Protein AF-A0A183IXA8-F1 (afdb_monomer_lite)

Secondary structure (DSSP, 8-state):
--------------TT--HHHHHHHHHHTTSS-STTHHHHHHHHHHHHHHHHHHHTT---------------------PPPP----

Foldseek 3Di:
DPPPPPDDDDDDDDPPDALLNVLVVCCVVPVDPPVCSVVSSVVVVVVVVVVVCVVVVDDDDDDDDDDDDDDDDDDDDDDDDDDDDD

Organism: NCBI:txid241478

Radius of gyration: 26.61 Å; chains: 1; bounding box: 32×81×72 Å

Sequence (86 aa):
MDDQMNRQLTADINDNDTPEALANELVDYGFINKDDREEIVNLIAHALLKYKLKRQGLSCLGSESSSLNDIGNVNSQSSLPSMPAC

pLDDT: mean 76.06, std 18.27, range [43.72, 96.75]

Structure (mmCIF, N/CA/C/O backbone):
data_AF-A0A183IXA8-F1
#
_entry.id   AF-A0A183IXA8-F1
#
loop_
_atom_site.group_PDB
_atom_site.id
_atom_site.type_symbol
_atom_site.label_atom_id
_atom_site.label_alt_id
_atom_site.label_comp_id
_atom_site.label_asym_id
_atom_site.label_entity_id
_atom_site.label_seq_id
_atom_site.pdbx_PDB_ins_code
_atom_site.Cartn_x
_atom_site.Cartn_y
_atom_site.Cartn_z
_atom_site.occupancy
_atom_site.B_iso_or_equiv
_atom_site.auth_seq_id
_atom_site.auth_comp_id
_atom_site.auth_asym_id
_atom_site.auth_atom_id
_atom_site.pdbx_PDB_model_num
ATOM 1 N N . MET A 1 1 ? 3.784 -15.939 27.962 1.00 62.19 1 MET A N 1
ATOM 2 C CA . MET A 1 1 ? 4.441 -15.754 26.658 1.00 62.19 1 MET A CA 1
ATOM 3 C C . MET A 1 1 ? 3.963 -14.408 26.169 1.00 62.19 1 MET A C 1
ATOM 5 O O . MET A 1 1 ? 2.765 -14.259 25.975 1.00 62.19 1 MET A O 1
ATOM 9 N N . ASP A 1 2 ? 4.843 -13.410 26.132 1.00 59.06 2 ASP A N 1
ATOM 10 C CA . ASP A 1 2 ? 4.541 -12.132 25.483 1.00 59.06 2 ASP A CA 1
ATOM 11 C C . ASP A 1 2 ? 4.582 -12.385 23.978 1.00 59.06 2 ASP A C 1
ATOM 13 O O . ASP A 1 2 ? 5.623 -12.224 23.342 1.00 59.06 2 ASP A O 1
ATOM 17 N N . ASP A 1 3 ? 3.477 -12.880 23.420 1.00 69.12 3 ASP A N 1
ATOM 18 C CA . ASP A 1 3 ? 3.336 -13.046 21.977 1.00 69.12 3 ASP A CA 1
ATOM 19 C C . ASP A 1 3 ? 3.260 -11.656 21.329 1.00 69.12 3 ASP A C 1
ATOM 21 O O . ASP A 1 3 ? 2.194 -11.145 20.985 1.00 69.12 3 ASP A O 1
ATOM 25 N N . GLN A 1 4 ? 4.416 -11.014 21.166 1.00 58.94 4 GLN A N 1
ATOM 26 C CA . GLN A 1 4 ? 4.578 -9.880 20.269 1.00 58.94 4 GLN A CA 1
ATOM 27 C C . GLN A 1 4 ? 4.490 -10.411 18.840 1.00 58.94 4 GLN A C 1
ATOM 29 O O . GLN A 1 4 ? 5.476 -10.807 18.218 1.00 58.94 4 GLN A O 1
ATOM 34 N N . MET A 1 5 ? 3.262 -10.477 18.330 1.00 67.38 5 MET A N 1
ATOM 35 C CA . MET A 1 5 ? 2.995 -10.848 16.948 1.00 67.38 5 MET A CA 1
ATOM 36 C C . MET A 1 5 ? 3.555 -9.772 16.013 1.00 67.38 5 MET A C 1
ATOM 38 O O . MET A 1 5 ? 2.902 -8.766 15.744 1.00 67.38 5 MET A O 1
ATOM 42 N N . ASN A 1 6 ? 4.748 -10.004 15.473 1.00 61.53 6 ASN A N 1
ATOM 43 C CA . ASN A 1 6 ? 5.282 -9.235 14.354 1.00 61.53 6 ASN A CA 1
ATOM 44 C C . ASN A 1 6 ? 4.488 -9.580 13.085 1.00 61.53 6 ASN A C 1
ATOM 46 O O . ASN A 1 6 ? 4.864 -10.469 12.321 1.00 61.53 6 ASN A O 1
ATOM 50 N N . ARG A 1 7 ? 3.351 -8.910 12.876 1.00 79.56 7 ARG A N 1
ATOM 51 C CA . ARG A 1 7 ? 2.516 -9.086 11.680 1.00 79.56 7 ARG A CA 1
ATOM 52 C C . ARG A 1 7 ? 3.109 -8.285 10.523 1.00 79.56 7 ARG A C 1
ATOM 54 O O . ARG A 1 7 ? 2.706 -7.155 10.276 1.00 79.56 7 ARG A O 1
ATOM 61 N N . GLN A 1 8 ? 4.090 -8.859 9.830 1.00 80.19 8 GLN A N 1
ATOM 62 C CA . GLN A 1 8 ? 4.548 -8.309 8.555 1.00 80.19 8 GLN A CA 1
ATOM 63 C C . GLN A 1 8 ? 3.618 -8.759 7.430 1.00 80.19 8 GLN A C 1
ATOM 65 O O . GLN A 1 8 ? 3.365 -9.951 7.260 1.00 80.19 8 GLN A O 1
ATOM 70 N N . LEU A 1 9 ? 3.136 -7.796 6.650 1.00 83.19 9 LEU A N 1
ATOM 71 C CA . LEU A 1 9 ? 2.418 -8.042 5.406 1.00 83.19 9 LEU A CA 1
ATOM 72 C C . LEU A 1 9 ? 3.412 -7.968 4.246 1.00 83.19 9 LEU A C 1
ATOM 74 O O . LEU A 1 9 ? 4.270 -7.088 4.210 1.00 83.19 9 LEU A O 1
ATOM 78 N N . THR A 1 10 ? 3.313 -8.915 3.316 1.00 86.50 10 THR A N 1
ATOM 79 C CA . THR A 1 10 ? 4.094 -8.933 2.073 1.00 86.50 10 THR A CA 1
ATOM 80 C C . THR A 1 10 ? 3.119 -9.015 0.911 1.00 86.50 10 THR A C 1
ATOM 82 O O . THR A 1 10 ? 2.215 -9.847 0.936 1.00 86.50 10 THR A O 1
ATOM 85 N N . ALA A 1 11 ? 3.301 -8.154 -0.083 1.00 83.75 11 ALA A N 1
ATOM 86 C CA . ALA A 1 11 ? 2.519 -8.137 -1.308 1.00 83.75 11 ALA A CA 1
ATOM 87 C C . ALA A 1 11 ? 3.436 -7.799 -2.485 1.00 83.75 11 ALA A C 1
ATOM 89 O O . ALA A 1 11 ? 4.402 -7.043 -2.328 1.00 83.75 11 ALA A O 1
ATOM 90 N N . ASP A 1 12 ? 3.122 -8.356 -3.649 1.00 87.12 12 ASP A N 1
ATOM 91 C CA . ASP A 1 12 ? 3.764 -7.970 -4.898 1.00 87.12 12 ASP A CA 1
ATOM 92 C C . ASP A 1 12 ? 3.171 -6.640 -5.369 1.00 87.12 12 ASP A C 1
ATOM 94 O O . ASP A 1 12 ? 1.953 -6.489 -5.430 1.00 87.12 12 ASP A O 1
ATOM 98 N N . ILE A 1 13 ? 4.039 -5.679 -5.684 1.00 86.69 13 ILE A N 1
ATOM 99 C CA . ILE A 1 13 ? 3.647 -4.347 -6.152 1.00 86.69 13 ILE A CA 1
ATOM 100 C C . ILE A 1 13 ? 3.882 -4.259 -7.659 1.00 86.69 13 ILE A C 1
ATOM 102 O O . ILE A 1 13 ? 5.004 -4.461 -8.135 1.00 86.69 13 ILE A O 1
ATOM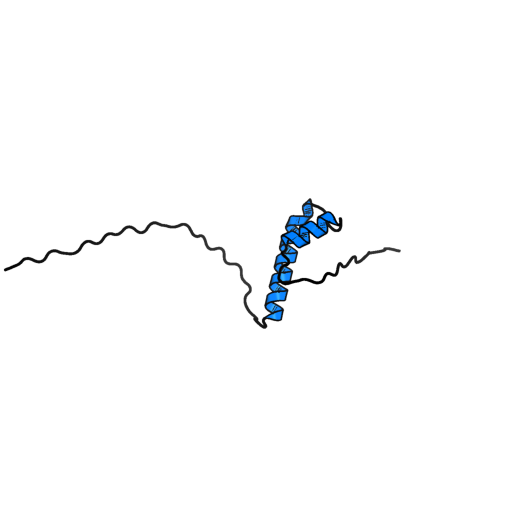 106 N N . ASN A 1 14 ? 2.848 -3.862 -8.390 1.00 87.88 14 ASN A N 1
ATOM 107 C CA . ASN A 1 14 ? 2.887 -3.550 -9.810 1.00 87.88 14 ASN A CA 1
ATOM 108 C C . ASN A 1 14 ? 3.016 -2.040 -10.060 1.00 87.88 14 ASN A C 1
ATOM 110 O O . ASN A 1 14 ? 2.682 -1.203 -9.226 1.00 87.88 14 ASN A O 1
ATOM 114 N N . ASP A 1 15 ? 3.468 -1.659 -11.260 1.00 82.81 15 ASP A N 1
ATOM 115 C CA . ASP A 1 15 ? 3.643 -0.241 -11.618 1.00 82.81 15 ASP A CA 1
ATOM 116 C C . ASP A 1 15 ? 2.316 0.537 -11.740 1.00 82.81 15 ASP A C 1
ATOM 118 O O . ASP A 1 15 ? 2.332 1.770 -11.703 1.00 82.81 15 ASP A O 1
ATOM 122 N N . ASN A 1 16 ? 1.192 -0.179 -11.857 1.00 87.81 16 ASN A N 1
ATOM 123 C CA . ASN A 1 16 ? -0.162 0.381 -11.908 1.00 87.81 16 ASN A CA 1
ATOM 124 C C . ASN A 1 16 ? -0.780 0.602 -10.522 1.00 87.81 16 ASN A C 1
ATOM 126 O O . ASN A 1 16 ? -1.831 1.236 -10.434 1.00 87.81 16 ASN A O 1
ATOM 130 N N . ASP A 1 17 ? -0.162 0.080 -9.461 1.00 89.94 17 ASP A N 1
ATOM 131 C CA . ASP A 1 17 ? -0.721 0.193 -8.120 1.00 89.94 17 ASP A CA 1
ATOM 132 C C . ASP A 1 17 ? -0.563 1.624 -7.609 1.00 89.94 17 ASP A C 1
ATOM 134 O O . ASP A 1 17 ? 0.499 2.249 -7.739 1.00 89.94 17 ASP A O 1
ATOM 138 N N . THR A 1 18 ? -1.630 2.143 -7.005 1.00 94.06 18 THR A N 1
ATOM 139 C CA . THR A 1 18 ? -1.626 3.465 -6.380 1.00 94.06 18 THR A CA 1
ATOM 140 C C . THR A 1 18 ? -1.668 3.340 -4.858 1.00 94.06 18 THR A C 1
ATOM 142 O O . THR A 1 18 ? -2.284 2.409 -4.329 1.00 94.06 18 THR A O 1
ATOM 145 N N . PRO A 1 19 ? -1.033 4.269 -4.122 1.00 94.69 19 PRO A N 1
ATOM 146 C CA . PRO A 1 19 ? -1.066 4.274 -2.662 1.00 94.69 19 PRO A CA 1
ATOM 147 C C . PRO A 1 19 ? -2.483 4.250 -2.079 1.00 94.69 19 PRO A C 1
ATOM 149 O O . PRO A 1 19 ? -2.732 3.573 -1.085 1.00 94.69 19 PRO A O 1
ATOM 152 N N . GLU A 1 20 ? -3.423 4.948 -2.716 1.00 96.19 20 GLU A N 1
ATOM 153 C CA . GLU A 1 20 ? -4.822 5.021 -2.302 1.00 96.19 20 GLU A CA 1
ATOM 154 C C . GLU A 1 20 ? -5.538 3.683 -2.471 1.00 96.19 20 GLU A C 1
ATOM 156 O O . GLU A 1 20 ? -6.271 3.270 -1.575 1.00 96.19 20 GLU A O 1
ATOM 161 N N . ALA A 1 21 ? -5.325 2.999 -3.601 1.00 95.19 21 ALA A N 1
ATOM 162 C CA . ALA A 1 21 ? -5.928 1.695 -3.854 1.00 95.19 21 ALA A CA 1
ATOM 163 C C . ALA A 1 21 ? -5.431 0.666 -2.833 1.00 95.19 21 ALA A C 1
ATOM 165 O O . ALA A 1 21 ? -6.239 0.018 -2.171 1.00 95.19 21 ALA A O 1
ATOM 166 N N . LEU A 1 22 ? -4.114 0.613 -2.614 1.00 94.50 22 LEU A N 1
ATOM 167 C CA . LEU A 1 22 ? -3.501 -0.301 -1.652 1.00 94.50 22 LEU A CA 1
ATOM 168 C C . LEU A 1 22 ? -3.970 -0.028 -0.216 1.00 94.50 22 LEU A C 1
ATOM 170 O O . LEU A 1 22 ? -4.293 -0.959 0.516 1.00 94.50 22 LEU A O 1
ATOM 174 N N . ALA A 1 23 ? -4.058 1.236 0.204 1.00 95.62 23 ALA A N 1
ATOM 175 C CA . ALA A 1 23 ? -4.550 1.565 1.541 1.00 95.62 23 ALA A CA 1
ATOM 176 C C . ALA A 1 23 ? -6.039 1.226 1.723 1.00 95.62 23 ALA A C 1
ATOM 178 O O . ALA A 1 23 ? -6.432 0.772 2.797 1.00 95.62 23 ALA A O 1
ATOM 179 N N . ASN A 1 24 ? -6.865 1.415 0.689 1.00 95.88 24 ASN A N 1
ATOM 180 C CA . ASN A 1 24 ? -8.270 1.004 0.730 1.00 95.88 24 ASN A CA 1
ATOM 181 C C . ASN A 1 24 ? -8.397 -0.514 0.876 1.00 95.88 24 ASN A C 1
ATOM 183 O O . ASN A 1 24 ? -9.146 -0.975 1.729 1.00 95.88 24 ASN A O 1
ATOM 187 N N . GLU A 1 25 ? -7.610 -1.286 0.131 1.00 95.19 25 GLU A N 1
ATOM 188 C CA . GLU A 1 25 ? -7.578 -2.742 0.274 1.00 95.19 25 GLU A CA 1
ATOM 189 C C . GLU A 1 25 ? -7.168 -3.165 1.692 1.00 95.19 25 GLU A C 1
ATOM 191 O O . GLU A 1 25 ? -7.803 -4.033 2.288 1.00 95.19 25 GLU A O 1
ATOM 196 N N . LEU A 1 26 ? -6.156 -2.522 2.285 1.00 94.25 26 LEU A N 1
ATOM 197 C CA . LEU A 1 26 ? -5.740 -2.811 3.663 1.00 94.25 26 LEU A CA 1
ATOM 198 C C . LEU A 1 26 ? -6.858 -2.553 4.685 1.00 94.25 26 LEU A C 1
ATOM 200 O O . LEU A 1 26 ? -6.978 -3.301 5.658 1.00 94.25 26 LEU A O 1
ATOM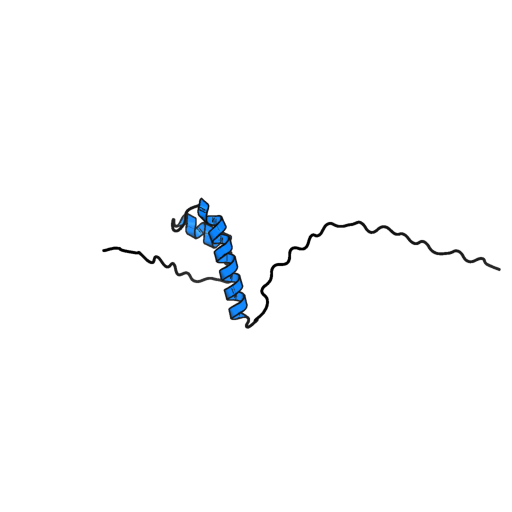 204 N N . VAL A 1 27 ? -7.678 -1.522 4.470 1.00 95.38 27 VAL A N 1
ATOM 205 C CA . VAL A 1 27 ? -8.878 -1.262 5.279 1.00 95.38 27 VAL A CA 1
ATOM 206 C C . VAL A 1 27 ? -9.934 -2.341 5.040 1.00 95.38 27 VAL A C 1
ATOM 208 O O . VAL A 1 27 ? -10.485 -2.880 5.999 1.00 95.38 27 VAL A O 1
ATOM 211 N N . ASP A 1 28 ? -10.214 -2.666 3.778 1.00 95.75 28 ASP A N 1
ATOM 212 C CA . ASP A 1 28 ? -11.274 -3.600 3.384 1.00 95.75 28 ASP A CA 1
ATOM 213 C C . ASP A 1 28 ? -10.991 -5.030 3.868 1.00 95.75 28 ASP A C 1
ATOM 215 O O . ASP A 1 28 ? -11.902 -5.734 4.307 1.00 95.75 28 ASP A O 1
ATOM 219 N N . TYR A 1 29 ? -9.721 -5.440 3.879 1.00 93.31 29 TYR A N 1
ATOM 220 C CA . TYR A 1 29 ? -9.278 -6.709 4.460 1.00 93.31 29 TYR A CA 1
ATOM 221 C C . TYR A 1 29 ? -9.161 -6.679 5.994 1.00 93.31 29 TYR A C 1
ATOM 223 O O . TYR A 1 29 ? -8.910 -7.716 6.611 1.00 93.31 29 TYR A O 1
ATOM 231 N N . GLY A 1 30 ? -9.353 -5.517 6.625 1.00 92.31 30 GLY A N 1
ATOM 232 C CA . GLY A 1 30 ? -9.312 -5.358 8.079 1.00 92.31 30 GLY A CA 1
ATOM 233 C C . GLY A 1 30 ? -7.904 -5.396 8.675 1.00 92.31 30 GLY A C 1
ATOM 234 O O . G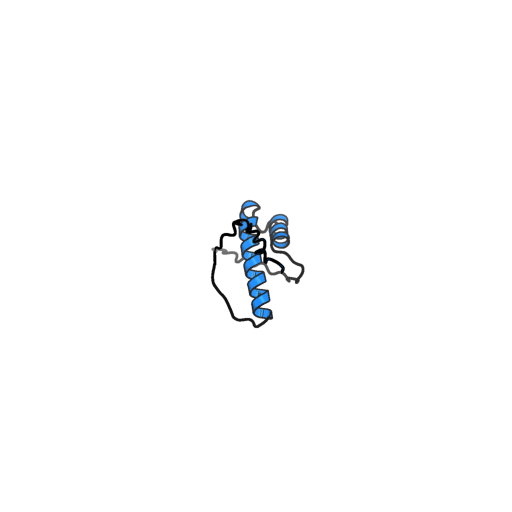LY A 1 30 ? -7.749 -5.715 9.854 1.00 92.31 30 GLY A O 1
ATOM 235 N N . PHE A 1 31 ? -6.875 -5.094 7.878 1.00 91.12 31 PHE A N 1
ATOM 236 C CA . PHE A 1 31 ? -5.496 -4.992 8.359 1.00 91.12 31 PHE A CA 1
ATOM 237 C C . PHE A 1 31 ? -5.216 -3.668 9.077 1.00 91.12 31 PHE A C 1
ATOM 239 O O . PHE A 1 31 ? -4.373 -3.644 9.973 1.00 91.12 31 PHE A O 1
ATOM 246 N N . ILE A 1 32 ? -5.911 -2.590 8.701 1.00 92.31 32 ILE A N 1
ATOM 247 C CA . ILE A 1 32 ? -5.785 -1.254 9.305 1.00 92.31 32 ILE A CA 1
ATOM 248 C C . ILE A 1 32 ? -7.165 -0.628 9.542 1.00 92.31 32 ILE A C 1
ATOM 250 O O . ILE A 1 32 ? -8.146 -1.011 8.900 1.00 92.31 32 ILE A O 1
ATOM 254 N N . ASN A 1 33 ? -7.252 0.348 10.449 1.00 94.38 33 ASN A N 1
ATOM 255 C CA . ASN A 1 33 ? -8.484 1.105 10.655 1.00 94.38 33 ASN A CA 1
ATOM 256 C C . ASN A 1 33 ? -8.673 2.155 9.541 1.00 94.38 33 ASN A C 1
ATOM 258 O O . ASN A 1 33 ? -7.718 2.641 8.938 1.00 94.38 33 ASN A O 1
ATOM 262 N N . LYS A 1 34 ? -9.928 2.539 9.293 1.00 94.69 34 LYS A N 1
ATOM 263 C CA . LYS A 1 34 ? -10.311 3.616 8.371 1.00 94.69 34 LYS A CA 1
ATOM 264 C C . LYS A 1 34 ? -9.682 4.953 8.748 1.00 94.69 34 LYS A C 1
ATOM 266 O O . LYS A 1 34 ? -9.332 5.716 7.853 1.00 94.69 34 LYS A O 1
ATOM 271 N N . ASP A 1 35 ? -9.541 5.206 10.045 1.00 96.56 35 ASP A N 1
ATOM 272 C CA . ASP A 1 35 ? -8.962 6.444 10.572 1.00 96.56 35 ASP A CA 1
ATOM 273 C C . ASP A 1 35 ? -7.461 6.546 10.253 1.00 96.56 35 ASP A C 1
ATOM 275 O O . ASP A 1 35 ? -6.965 7.627 9.951 1.00 96.56 35 ASP A O 1
ATOM 279 N N . ASP A 1 36 ? -6.763 5.407 10.203 1.00 95.56 36 ASP A N 1
ATOM 280 C CA . ASP A 1 36 ? -5.325 5.335 9.908 1.00 95.56 36 ASP A CA 1
ATOM 281 C C . ASP A 1 36 ? -5.037 5.344 8.396 1.00 95.56 36 ASP A C 1
ATOM 283 O O . ASP A 1 36 ? -3.886 5.419 7.961 1.00 95.56 36 ASP A O 1
ATOM 287 N N . ARG A 1 37 ? -6.080 5.262 7.560 1.00 95.94 37 ARG A N 1
ATOM 288 C CA . ARG A 1 37 ? -5.948 5.108 6.106 1.00 95.94 37 ARG A CA 1
ATOM 289 C C . ARG A 1 37 ? -5.085 6.204 5.490 1.00 95.94 37 ARG A C 1
ATOM 291 O O . ARG A 1 37 ? -4.236 5.908 4.660 1.00 95.94 37 ARG A O 1
ATOM 298 N N . GLU A 1 38 ? -5.319 7.462 5.855 1.00 96.50 38 GLU A N 1
ATOM 299 C CA . GLU A 1 38 ? -4.611 8.603 5.260 1.00 96.50 38 GLU A CA 1
ATOM 300 C C . GLU A 1 38 ? -3.110 8.583 5.576 1.00 96.50 38 GLU A C 1
ATOM 302 O O . GLU A 1 38 ? -2.281 8.825 4.697 1.00 96.50 38 GLU A O 1
ATOM 307 N N . GLU A 1 39 ? -2.747 8.215 6.803 1.00 96.56 39 GLU A N 1
ATOM 308 C CA . GLU A 1 39 ? -1.349 8.038 7.190 1.00 96.56 39 GLU A CA 1
ATOM 309 C C . GLU A 1 39 ? -0.692 6.919 6.369 1.00 96.56 39 GLU A C 1
ATOM 311 O O . GLU A 1 39 ? 0.393 7.099 5.807 1.00 96.56 39 GLU A O 1
ATOM 316 N N . ILE A 1 40 ? -1.385 5.789 6.212 1.00 95.94 40 ILE A N 1
ATOM 317 C CA . ILE A 1 40 ? -0.887 4.646 5.442 1.00 95.94 40 ILE A CA 1
ATOM 318 C C . ILE A 1 40 ? -0.740 4.970 3.950 1.00 95.94 40 ILE A C 1
ATOM 320 O O . ILE A 1 40 ? 0.257 4.567 3.348 1.00 95.94 40 ILE A O 1
ATOM 324 N N . VAL A 1 41 ? -1.656 5.742 3.354 1.00 96.75 41 VAL A N 1
ATOM 325 C CA . VAL A 1 41 ? -1.520 6.234 1.968 1.00 96.75 41 VAL A CA 1
ATOM 326 C C . VAL A 1 41 ? -0.196 6.975 1.794 1.00 96.75 41 VAL A C 1
ATOM 328 O O . VAL A 1 41 ? 0.567 6.671 0.874 1.00 96.75 41 VAL A O 1
ATOM 331 N N . ASN A 1 42 ? 0.120 7.899 2.703 1.00 96.62 42 ASN A N 1
ATOM 332 C CA . ASN A 1 42 ? 1.364 8.661 2.645 1.00 96.62 42 ASN A CA 1
ATOM 333 C C . ASN A 1 42 ? 2.589 7.746 2.791 1.00 96.62 42 ASN A C 1
ATOM 335 O O . ASN A 1 42 ? 3.526 7.837 1.992 1.00 96.62 42 ASN A O 1
ATOM 339 N N . LEU A 1 43 ? 2.578 6.810 3.749 1.00 95.50 43 LEU A N 1
ATOM 340 C CA . LEU A 1 43 ? 3.672 5.846 3.914 1.00 95.50 43 LEU A CA 1
ATOM 341 C C . LEU A 1 43 ? 3.907 5.009 2.650 1.00 95.50 43 LEU A C 1
ATOM 343 O O . LEU A 1 43 ? 5.055 4.860 2.217 1.00 95.50 43 LEU A O 1
ATOM 347 N N . ILE A 1 44 ? 2.839 4.484 2.044 1.00 94.50 44 ILE A N 1
ATOM 348 C CA . ILE A 1 44 ? 2.928 3.691 0.814 1.00 94.50 44 ILE A CA 1
ATOM 349 C C . ILE A 1 44 ? 3.469 4.561 -0.325 1.00 94.50 44 ILE A C 1
ATOM 351 O O . ILE A 1 44 ? 4.391 4.136 -1.021 1.00 94.50 44 ILE A O 1
ATOM 355 N N . ALA A 1 45 ? 2.993 5.800 -0.480 1.00 94.19 45 ALA A N 1
ATOM 356 C CA . ALA A 1 45 ? 3.485 6.725 -1.502 1.00 94.19 45 ALA A CA 1
ATOM 357 C C . ALA A 1 45 ? 5.002 6.959 -1.392 1.00 94.19 45 ALA A C 1
ATOM 359 O O . ALA A 1 45 ? 5.734 6.826 -2.380 1.00 94.19 45 ALA A O 1
ATOM 360 N N . HIS A 1 46 ? 5.498 7.226 -0.180 1.00 93.56 46 HIS A N 1
ATOM 361 C CA . HIS A 1 46 ? 6.929 7.386 0.077 1.00 93.56 46 HIS A CA 1
ATOM 362 C C . HIS A 1 46 ? 7.723 6.105 -0.223 1.00 93.56 46 HIS A C 1
ATOM 364 O O . HIS A 1 46 ? 8.804 6.168 -0.823 1.00 93.56 46 HIS A O 1
ATOM 370 N N . ALA A 1 47 ? 7.196 4.937 0.156 1.00 91.19 47 ALA A N 1
ATOM 371 C CA . ALA A 1 47 ? 7.834 3.650 -0.104 1.00 91.19 47 ALA A CA 1
ATOM 372 C C . ALA A 1 47 ? 7.928 3.349 -1.609 1.00 91.19 47 ALA A C 1
ATOM 374 O O . ALA A 1 47 ? 9.002 2.977 -2.095 1.00 91.19 47 ALA A O 1
ATOM 375 N N . LEU A 1 48 ? 6.846 3.576 -2.360 1.00 90.12 48 LEU A N 1
ATOM 376 C CA . LEU A 1 48 ? 6.805 3.379 -3.809 1.00 90.12 48 LEU A CA 1
ATOM 377 C C . LEU A 1 48 ? 7.760 4.323 -4.539 1.00 90.12 48 LEU A C 1
ATOM 379 O O . LEU A 1 48 ? 8.492 3.886 -5.430 1.00 90.12 48 LEU A O 1
ATOM 383 N N . LEU A 1 49 ? 7.814 5.596 -4.139 1.00 90.62 49 LEU A N 1
ATOM 384 C CA . LEU A 1 49 ? 8.757 6.561 -4.702 1.00 90.62 49 LEU A CA 1
ATOM 385 C C . LEU A 1 49 ? 10.204 6.111 -4.474 1.00 90.62 49 LEU A C 1
ATOM 387 O O . LEU A 1 49 ? 10.992 6.035 -5.417 1.00 90.62 49 LEU A O 1
ATOM 391 N N . LYS A 1 50 ? 10.545 5.734 -3.237 1.00 89.62 50 LYS A N 1
ATOM 392 C CA . LYS A 1 50 ? 11.879 5.232 -2.889 1.00 89.62 50 LYS A CA 1
ATOM 393 C C . LYS A 1 50 ? 12.241 3.975 -3.682 1.00 89.62 50 LYS A C 1
ATOM 395 O O . LYS A 1 50 ? 13.380 3.840 -4.130 1.00 89.62 50 LYS A O 1
ATOM 400 N N . TYR A 1 51 ? 11.287 3.066 -3.881 1.00 86.38 51 TYR A N 1
ATOM 401 C CA . TYR A 1 51 ? 11.484 1.860 -4.681 1.00 86.38 51 TYR A CA 1
ATOM 402 C C . TYR A 1 51 ? 11.733 2.185 -6.161 1.00 86.38 51 TYR A C 1
ATOM 404 O O . TYR A 1 51 ? 12.665 1.644 -6.760 1.00 86.38 51 TYR A O 1
ATOM 412 N N . LYS A 1 52 ? 10.964 3.116 -6.743 1.00 85.25 52 LYS A N 1
ATOM 413 C CA . LYS A 1 52 ? 11.168 3.602 -8.119 1.00 85.25 52 LYS A CA 1
ATOM 414 C C . LYS A 1 52 ? 12.550 4.242 -8.291 1.00 85.25 52 LYS A C 1
ATOM 416 O O . LYS A 1 52 ? 13.263 3.879 -9.222 1.00 85.25 52 LYS A O 1
ATOM 421 N N . LEU A 1 53 ? 12.975 5.089 -7.353 1.00 84.44 53 LEU A N 1
ATOM 422 C CA . LEU A 1 53 ? 14.303 5.716 -7.372 1.00 84.44 53 LEU A CA 1
ATOM 423 C C . LEU A 1 53 ? 15.436 4.686 -7.256 1.00 84.44 53 LEU A C 1
ATOM 425 O O . LEU A 1 53 ? 16.407 4.741 -8.010 1.00 84.44 53 LEU A O 1
ATOM 429 N N . LYS A 1 54 ? 15.293 3.697 -6.362 1.00 82.06 54 LYS A N 1
ATOM 430 C CA . LYS A 1 54 ? 16.284 2.623 -6.193 1.00 82.06 54 LYS A CA 1
ATOM 431 C C . LYS A 1 54 ? 16.425 1.764 -7.454 1.00 82.06 54 LYS A C 1
ATOM 433 O O . LYS A 1 54 ? 17.539 1.369 -7.782 1.00 82.06 54 LYS A O 1
ATOM 438 N N . ARG A 1 55 ? 15.324 1.493 -8.169 1.00 76.75 55 ARG A N 1
ATOM 439 C CA . ARG A 1 55 ? 15.349 0.771 -9.456 1.00 76.75 55 ARG A CA 1
ATOM 440 C C . ARG A 1 55 ? 16.001 1.577 -10.581 1.00 76.75 55 ARG A C 1
ATOM 442 O O . ARG A 1 55 ? 16.594 0.985 -11.473 1.00 76.75 55 ARG A O 1
ATOM 449 N N . GLN A 1 56 ? 15.902 2.904 -10.539 1.00 67.00 56 GLN A N 1
ATOM 450 C CA . GLN A 1 56 ? 16.398 3.790 -11.597 1.00 67.00 56 GLN A CA 1
ATOM 451 C C . GLN A 1 56 ? 17.852 4.252 -11.399 1.00 67.00 56 GLN A C 1
ATOM 453 O O . GLN A 1 56 ? 18.360 5.008 -12.220 1.00 67.00 56 GLN A O 1
ATOM 458 N N . GLY A 1 57 ? 18.546 3.799 -10.347 1.00 59.03 57 GLY A N 1
ATOM 459 C CA . GLY A 1 57 ? 19.964 4.120 -10.133 1.00 59.03 57 GLY A CA 1
ATOM 460 C C . GLY A 1 57 ? 20.253 5.614 -9.935 1.00 59.03 57 GLY A C 1
ATOM 461 O O . GLY A 1 57 ? 21.384 6.045 -10.146 1.00 59.03 57 GLY A O 1
ATOM 462 N N . LEU A 1 58 ? 19.251 6.409 -9.543 1.00 51.94 58 LEU A N 1
ATOM 463 C CA . LEU A 1 58 ? 19.362 7.861 -9.420 1.00 51.94 58 LEU A CA 1
ATOM 464 C C . LEU A 1 58 ? 19.504 8.258 -7.944 1.00 51.94 58 LEU A C 1
ATOM 466 O O . LEU A 1 58 ? 18.556 8.185 -7.162 1.00 51.94 58 LEU A O 1
ATOM 470 N N . SER A 1 59 ? 20.710 8.656 -7.545 1.00 51.56 59 SER A N 1
ATOM 471 C CA . SER A 1 59 ? 21.005 9.200 -6.219 1.00 51.56 59 SER A CA 1
ATOM 472 C C . SER A 1 59 ? 21.006 10.728 -6.258 1.00 51.56 59 SER A C 1
ATOM 474 O O . SER A 1 59 ? 22.032 11.300 -6.612 1.00 51.56 59 SER A O 1
ATOM 476 N N . CYS A 1 60 ? 19.882 11.361 -5.905 1.00 44.19 60 CYS A N 1
ATOM 477 C CA . CYS A 1 60 ? 19.710 12.749 -5.422 1.00 44.19 60 CYS A CA 1
ATOM 478 C C . CYS A 1 60 ? 18.196 13.080 -5.542 1.00 44.19 60 CYS A C 1
ATOM 480 O O . CYS A 1 60 ? 17.540 12.571 -6.438 1.00 44.19 60 CYS A O 1
ATOM 482 N N . LEU A 1 61 ? 17.495 13.823 -4.686 1.00 51.69 61 LEU A N 1
ATOM 483 C CA . LEU A 1 61 ? 17.827 14.854 -3.712 1.00 51.69 61 LEU A CA 1
ATOM 484 C C . LEU A 1 61 ? 16.811 14.755 -2.563 1.00 51.69 61 LEU A C 1
ATOM 486 O O . LEU A 1 61 ? 15.609 14.633 -2.801 1.00 51.69 61 LEU A O 1
ATOM 490 N N . GLY A 1 62 ? 17.293 14.852 -1.327 1.00 50.84 62 GLY A N 1
ATOM 491 C CA . GLY A 1 62 ? 16.487 15.451 -0.273 1.00 50.84 62 GLY A CA 1
ATOM 492 C C . GLY A 1 62 ? 16.396 16.954 -0.531 1.00 50.84 62 GLY A C 1
ATOM 493 O O . GLY A 1 62 ? 17.384 17.555 -0.956 1.00 50.84 62 GLY A O 1
ATOM 494 N N . SER A 1 63 ? 15.196 17.499 -0.354 1.00 45.28 63 SER A N 1
ATOM 495 C CA . SER A 1 63 ? 14.897 18.704 0.430 1.00 45.28 63 SER A CA 1
ATOM 496 C C . SER A 1 63 ? 13.593 19.328 -0.057 1.00 45.28 63 SER A C 1
ATOM 498 O O . SER A 1 63 ? 13.431 19.684 -1.223 1.00 45.28 63 SER A O 1
ATOM 500 N N . GLU A 1 64 ? 12.671 19.444 0.889 1.00 54.41 64 GLU A N 1
ATOM 501 C CA . GLU A 1 64 ? 11.606 20.436 0.949 1.00 54.41 64 GLU A CA 1
ATOM 502 C C . GLU A 1 64 ? 11.940 21.771 0.254 1.00 54.41 64 GLU A C 1
ATOM 504 O O . GLU A 1 64 ? 12.984 22.381 0.481 1.00 54.41 64 GLU A O 1
ATOM 509 N N . SER A 1 65 ? 11.014 22.262 -0.568 1.00 43.72 65 SER A N 1
ATOM 510 C CA . SER A 1 65 ? 10.907 23.694 -0.845 1.00 43.72 65 SER A CA 1
ATOM 511 C C . SER A 1 65 ? 9.450 24.067 -1.092 1.00 43.72 65 SER A C 1
ATOM 513 O O . SER A 1 65 ? 8.842 23.760 -2.114 1.00 43.72 65 SER A O 1
ATOM 515 N N . SER A 1 66 ? 8.888 24.740 -0.095 1.00 54.38 66 SER A N 1
ATOM 516 C CA . SER A 1 66 ? 7.778 25.671 -0.223 1.00 54.38 66 SER A CA 1
ATOM 517 C C . SER A 1 66 ? 8.087 26.655 -1.352 1.00 54.38 66 SER A C 1
ATOM 519 O O . SER A 1 66 ? 9.161 27.256 -1.362 1.00 54.38 66 SER A O 1
ATOM 521 N N . SER A 1 67 ? 7.165 26.879 -2.283 1.00 45.09 67 SER A N 1
ATOM 522 C CA . SER A 1 67 ? 7.211 28.056 -3.156 1.00 45.09 67 SER A CA 1
ATOM 523 C C . SER A 1 67 ? 5.795 28.442 -3.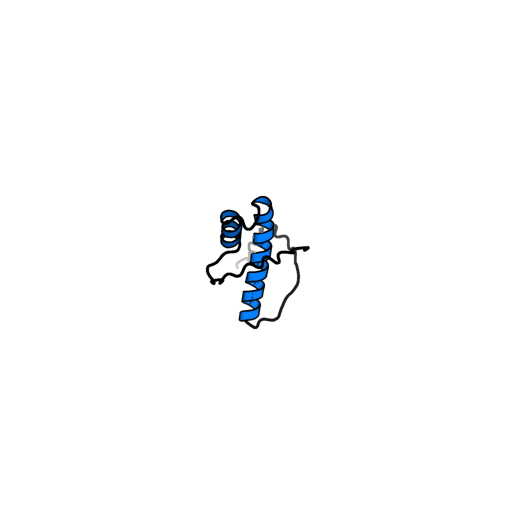558 1.00 45.09 67 SER A C 1
ATOM 525 O O . SER A 1 67 ? 5.117 27.730 -4.293 1.00 45.09 67 SER A O 1
ATOM 527 N N . LEU A 1 68 ? 5.357 29.563 -2.979 1.00 56.66 68 LEU A N 1
ATOM 528 C CA . LEU A 1 68 ? 4.161 30.313 -3.340 1.00 56.66 68 LEU A CA 1
ATOM 529 C C . LEU A 1 68 ? 4.155 30.591 -4.845 1.00 56.66 68 LEU A C 1
ATOM 531 O O . LEU A 1 68 ? 5.105 31.181 -5.354 1.00 56.66 68 LEU A O 1
ATOM 535 N N . ASN A 1 69 ? 3.038 30.296 -5.501 1.00 58.75 69 ASN A N 1
ATOM 536 C CA . ASN A 1 69 ? 2.710 30.880 -6.793 1.00 58.75 69 ASN A CA 1
ATOM 537 C C . ASN A 1 69 ? 1.419 31.678 -6.624 1.00 58.75 69 ASN A C 1
ATOM 539 O O . ASN A 1 69 ? 0.345 31.084 -6.581 1.00 58.75 69 ASN A O 1
ATOM 543 N N . ASP A 1 70 ? 1.521 33.005 -6.549 1.00 49.94 70 ASP A N 1
ATOM 544 C CA . ASP A 1 70 ? 0.384 33.879 -6.832 1.00 49.94 70 ASP A CA 1
ATOM 545 C C . ASP A 1 70 ? 0.778 34.905 -7.900 1.00 49.94 70 ASP A C 1
ATOM 547 O O . ASP A 1 70 ? 1.869 35.481 -7.888 1.00 49.94 70 ASP A O 1
ATOM 551 N N . ILE A 1 71 ? -0.081 35.010 -8.906 1.00 59.44 71 ILE A N 1
ATOM 552 C CA . ILE A 1 71 ? 0.230 35.451 -10.265 1.00 59.44 71 ILE A CA 1
ATOM 553 C C . ILE A 1 71 ? -0.090 36.943 -10.393 1.00 59.44 71 ILE A C 1
ATOM 555 O O . ILE A 1 71 ? -1.244 37.347 -10.512 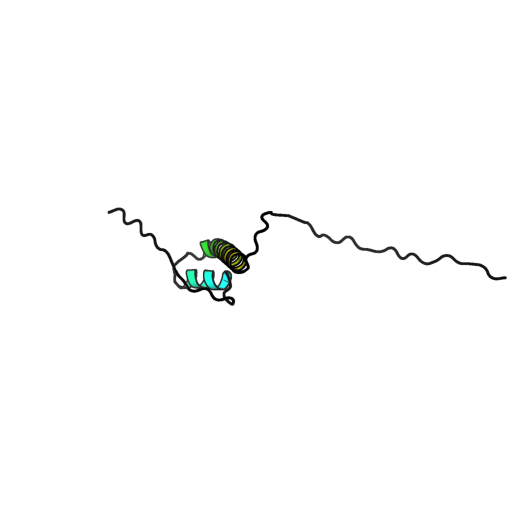1.00 59.44 71 ILE A O 1
ATOM 559 N N . GLY A 1 72 ? 0.949 37.777 -10.421 1.00 48.97 72 GLY A N 1
ATOM 560 C CA . GLY A 1 72 ? 0.846 39.214 -10.683 1.00 48.97 72 GLY A CA 1
ATOM 561 C C . GLY A 1 72 ? 0.928 39.560 -12.172 1.00 48.97 72 GLY A C 1
ATOM 562 O O . GLY A 1 72 ? 1.991 39.911 -12.665 1.00 48.97 72 GLY A O 1
ATOM 563 N N . ASN A 1 73 ? -0.206 39.438 -12.862 1.00 57.66 73 ASN A N 1
ATOM 564 C CA . ASN A 1 73 ? -0.688 40.255 -13.987 1.00 57.66 73 ASN A CA 1
ATOM 565 C C . ASN A 1 73 ? 0.343 41.110 -14.776 1.00 57.66 73 ASN A C 1
ATOM 567 O O . ASN A 1 73 ? 0.747 42.189 -14.341 1.00 57.66 73 ASN A O 1
ATOM 571 N N . VAL A 1 74 ? 0.676 40.682 -16.000 1.00 56.16 74 VAL A N 1
ATOM 572 C CA . VAL A 1 74 ? 1.433 41.476 -16.980 1.00 56.16 74 VAL A CA 1
ATOM 573 C C . VAL A 1 74 ? 0.495 42.384 -17.775 1.00 56.16 74 VAL A C 1
ATOM 575 O O . VAL A 1 74 ? -0.300 41.921 -18.588 1.00 56.16 74 VAL A O 1
ATOM 578 N N . ASN A 1 75 ? 0.613 43.699 -17.598 1.00 56.69 75 ASN A N 1
ATOM 579 C CA . ASN A 1 75 ? 0.120 44.631 -18.605 1.00 56.69 75 ASN A CA 1
ATOM 580 C C . ASN A 1 75 ? 1.063 45.828 -18.731 1.00 56.69 75 ASN A C 1
ATOM 582 O O . ASN A 1 75 ? 1.134 46.701 -17.870 1.00 56.69 75 ASN A O 1
ATOM 586 N N . SER A 1 76 ? 1.829 45.849 -19.814 1.00 52.34 76 SER A N 1
ATOM 587 C CA . SER A 1 76 ? 2.593 47.013 -20.250 1.00 52.34 76 SER A CA 1
ATOM 588 C C . SER A 1 76 ? 2.592 47.006 -21.772 1.00 52.34 76 SER A C 1
ATOM 590 O O . SER A 1 76 ? 3.481 46.455 -22.411 1.00 52.34 76 SER A O 1
ATOM 592 N N . GLN A 1 77 ? 1.532 47.571 -22.353 1.00 52.59 77 GLN A N 1
ATOM 593 C CA . GLN A 1 77 ? 1.504 47.924 -23.766 1.00 52.59 77 GLN A CA 1
ATOM 594 C C . GLN A 1 77 ? 2.418 49.134 -23.989 1.00 52.59 77 GLN A C 1
ATOM 596 O O . GLN A 1 77 ? 2.056 50.268 -23.682 1.00 52.59 77 GLN A O 1
ATOM 601 N N . SER A 1 78 ? 3.607 48.896 -24.530 1.00 55.97 78 SER A N 1
ATOM 602 C CA . SER A 1 78 ? 4.467 49.918 -25.119 1.00 55.97 78 SER A CA 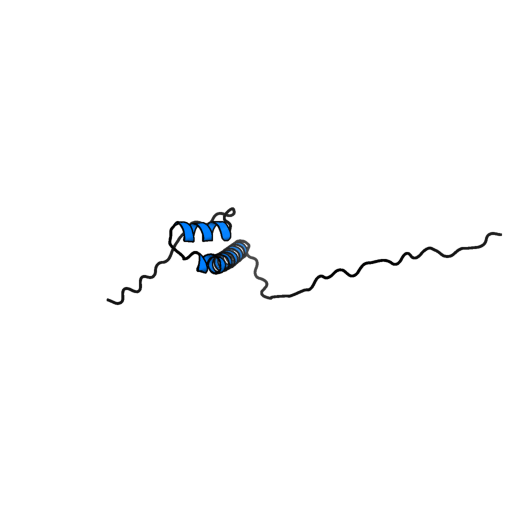1
ATOM 603 C C . SER A 1 78 ? 4.128 50.055 -26.608 1.00 55.97 78 SER A C 1
ATOM 605 O O . SER A 1 78 ? 4.506 49.221 -27.426 1.00 55.97 78 SER A O 1
ATOM 607 N N . SER A 1 79 ? 3.384 51.105 -26.970 1.00 59.00 79 SER A N 1
ATOM 608 C CA . SER A 1 79 ? 3.196 51.518 -28.370 1.00 59.00 79 SER A CA 1
ATOM 609 C C . SER A 1 79 ? 4.244 52.570 -28.765 1.00 59.00 79 SER A C 1
ATOM 611 O O . SER A 1 79 ? 4.603 53.436 -27.972 1.00 59.00 79 SER A O 1
ATOM 613 N N . LEU A 1 80 ? 4.761 52.409 -29.984 1.00 62.72 80 LEU A N 1
ATOM 614 C CA . LEU A 1 80 ? 5.997 52.944 -30.577 1.00 62.72 80 LEU A CA 1
ATOM 615 C C . LEU A 1 80 ? 6.046 54.482 -30.778 1.00 62.72 80 LEU A C 1
ATOM 617 O O . LEU A 1 80 ? 4.997 55.119 -30.873 1.00 62.72 80 LEU A O 1
ATOM 621 N N . PRO A 1 81 ? 7.249 55.087 -30.923 1.00 58.97 81 PRO A N 1
ATOM 622 C CA . PRO A 1 81 ? 7.413 56.512 -31.226 1.00 58.97 81 PRO A CA 1
ATOM 623 C C . PRO A 1 81 ? 7.198 56.854 -32.716 1.00 58.97 81 PRO A C 1
ATOM 625 O O . PRO A 1 81 ? 7.610 56.121 -33.613 1.00 58.97 81 PRO A O 1
ATOM 628 N N . SER A 1 82 ? 6.575 58.012 -32.956 1.00 56.50 82 SER A N 1
ATOM 629 C CA . SER A 1 82 ? 6.279 58.610 -34.268 1.00 56.50 82 SER A CA 1
ATOM 630 C C . SER A 1 82 ? 7.513 59.309 -34.874 1.00 56.50 82 SER A C 1
ATOM 632 O O . SER A 1 82 ? 8.204 60.037 -34.160 1.00 56.50 82 SER A O 1
ATOM 634 N N . MET A 1 83 ? 7.778 59.133 -36.178 1.00 61.19 83 MET A N 1
ATOM 635 C CA . MET A 1 83 ? 8.777 59.904 -36.945 1.00 61.19 83 MET A CA 1
ATOM 636 C C . MET A 1 83 ? 8.093 60.784 -38.013 1.00 61.19 83 MET A C 1
ATOM 638 O O . MET A 1 83 ? 7.143 60.323 -38.647 1.00 61.19 83 MET A O 1
ATOM 642 N N . PRO A 1 84 ? 8.567 62.025 -38.245 1.00 64.12 84 PRO A N 1
ATOM 643 C CA . PRO A 1 84 ? 8.015 62.937 -39.248 1.00 64.12 84 PRO A CA 1
ATOM 644 C C . PRO A 1 84 ? 8.619 62.705 -40.644 1.00 64.12 84 PRO A C 1
ATOM 646 O O . PRO A 1 84 ? 9.807 62.410 -40.768 1.00 64.12 84 PRO A O 1
ATOM 649 N N . ALA A 1 85 ? 7.808 62.885 -41.689 1.00 60.06 85 ALA A N 1
ATOM 650 C CA . ALA A 1 85 ? 8.232 62.837 -43.088 1.00 60.06 85 ALA A CA 1
ATOM 651 C C . ALA A 1 85 ? 8.462 64.254 -43.650 1.00 60.06 85 ALA A C 1
ATOM 653 O O . ALA A 1 85 ? 7.575 65.103 -43.549 1.00 60.06 85 ALA A O 1
ATOM 654 N N . CYS A 1 86 ? 9.628 64.466 -44.266 1.00 50.78 86 CYS A N 1
ATOM 655 C CA . CYS A 1 86 ? 9.802 65.307 -45.452 1.00 50.78 86 CYS A CA 1
ATOM 656 C C . CYS A 1 86 ? 10.188 64.378 -46.603 1.00 50.78 86 CYS A C 1
ATOM 658 O O . CYS A 1 86 ? 10.973 63.438 -46.332 1.00 50.78 86 CYS A O 1
#